Protein AF-A0A0T6B1P7-F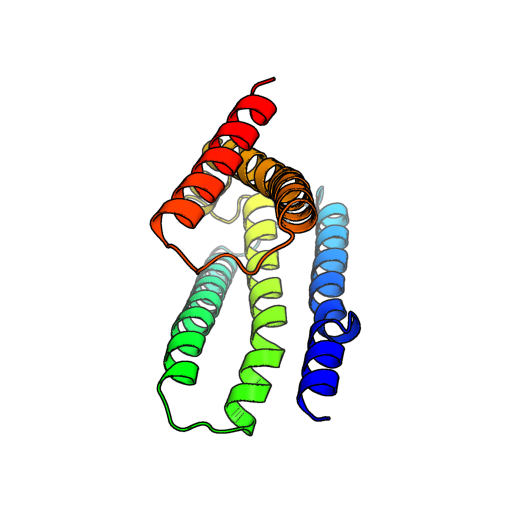1 (afdb_monomer)

Structure (mmCIF, N/CA/C/O backbone):
data_AF-A0A0T6B1P7-F1
#
_entry.id   AF-A0A0T6B1P7-F1
#
loop_
_atom_site.group_PDB
_at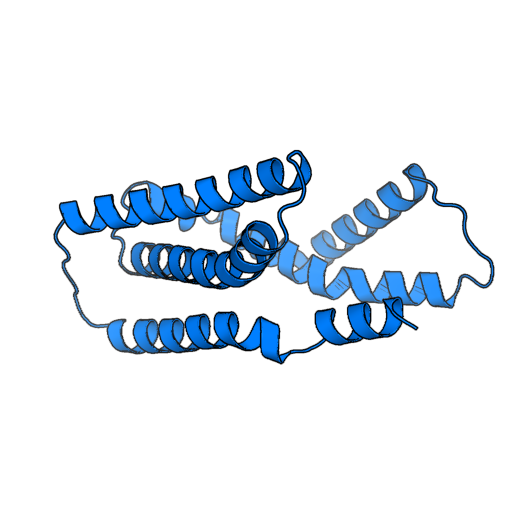om_site.id
_atom_site.type_symbol
_atom_site.label_atom_id
_atom_site.label_alt_id
_atom_site.label_comp_id
_atom_site.label_asym_id
_atom_site.label_entity_id
_atom_site.label_seq_id
_atom_site.pdbx_PDB_ins_code
_atom_site.Cartn_x
_atom_site.Cartn_y
_atom_site.Cartn_z
_atom_site.occupancy
_atom_site.B_iso_or_equiv
_atom_site.auth_seq_id
_atom_site.auth_comp_id
_atom_site.auth_asym_id
_atom_site.auth_atom_id
_atom_site.pdbx_PDB_model_num
ATOM 1 N N . SER A 1 1 ? 23.507 -23.291 -18.332 1.00 47.44 1 SER A N 1
ATOM 2 C CA . SER A 1 1 ? 22.394 -24.104 -17.796 1.00 47.44 1 SER A CA 1
ATOM 3 C C . SER A 1 1 ? 21.872 -23.602 -16.450 1.00 47.44 1 SER A C 1
ATOM 5 O O . SER A 1 1 ? 20.787 -24.005 -16.075 1.00 47.44 1 SER A O 1
ATOM 7 N N . GLU A 1 2 ? 22.536 -22.673 -15.755 1.00 50.12 2 GLU A N 1
ATOM 8 C CA . GLU A 1 2 ? 22.106 -22.170 -14.434 1.00 50.12 2 GLU A CA 1
ATOM 9 C C . GLU A 1 2 ? 21.004 -21.087 -14.497 1.00 50.12 2 GLU A C 1
ATOM 11 O O . GLU A 1 2 ? 20.042 -21.115 -13.729 1.00 50.12 2 GLU A O 1
ATOM 16 N N . ASN A 1 3 ? 21.058 -20.204 -15.502 1.00 50.31 3 ASN A N 1
ATOM 17 C CA . ASN A 1 3 ? 20.076 -19.124 -15.687 1.00 50.31 3 ASN A CA 1
ATOM 18 C C . ASN A 1 3 ? 18.654 -19.651 -15.961 1.00 50.31 3 ASN A C 1
ATOM 20 O O . ASN A 1 3 ? 17.675 -19.077 -15.490 1.00 50.31 3 ASN A O 1
ATOM 24 N N . ALA A 1 4 ? 18.523 -20.780 -16.668 1.00 54.38 4 ALA A N 1
ATOM 25 C CA . ALA A 1 4 ? 17.224 -21.393 -16.960 1.00 54.38 4 ALA A CA 1
ATOM 26 C C . ALA A 1 4 ? 16.523 -21.911 -15.689 1.00 54.38 4 ALA A C 1
ATOM 28 O O . ALA A 1 4 ? 15.309 -21.758 -15.549 1.00 54.38 4 ALA A O 1
ATOM 29 N N . HIS A 1 5 ? 17.285 -22.455 -14.733 1.00 52.72 5 HIS A N 1
ATOM 30 C CA . HIS A 1 5 ? 16.751 -22.880 -13.438 1.00 52.72 5 HIS A CA 1
ATOM 31 C C . HIS A 1 5 ? 16.328 -21.683 -12.574 1.00 52.72 5 HIS A C 1
ATOM 33 O O . HIS A 1 5 ? 15.284 -21.736 -11.923 1.00 52.72 5 HIS A O 1
ATOM 39 N N . PHE A 1 6 ? 17.070 -20.571 -12.625 1.00 55.94 6 PHE A N 1
ATOM 40 C CA . PHE A 1 6 ? 16.679 -19.325 -11.958 1.00 55.94 6 PHE A CA 1
ATOM 41 C C . PHE A 1 6 ? 15.358 -18.759 -12.501 1.00 55.94 6 PHE A C 1
ATOM 43 O O . PHE A 1 6 ? 14.472 -18.419 -11.716 1.00 55.94 6 PHE A O 1
ATOM 50 N N . HIS A 1 7 ? 15.174 -18.719 -13.825 1.00 53.94 7 HIS A N 1
ATOM 51 C CA . HIS A 1 7 ? 13.916 -18.265 -14.429 1.00 53.94 7 HIS A CA 1
ATOM 52 C C . HIS A 1 7 ? 12.735 -19.181 -14.075 1.00 53.94 7 HIS A C 1
ATOM 54 O O . HIS A 1 7 ? 11.663 -18.680 -13.732 1.00 53.94 7 HIS A O 1
ATOM 60 N N . ALA A 1 8 ? 12.932 -20.504 -14.074 1.00 55.12 8 ALA A N 1
ATOM 61 C CA . ALA A 1 8 ? 11.896 -21.461 -13.684 1.00 55.12 8 ALA A CA 1
ATOM 62 C C . ALA A 1 8 ? 11.445 -21.269 -12.225 1.00 55.12 8 ALA A C 1
ATOM 64 O O . ALA A 1 8 ? 10.246 -21.254 -11.946 1.00 55.12 8 ALA A O 1
ATOM 65 N N . ASN A 1 9 ? 12.387 -21.033 -11.307 1.00 56.47 9 ASN A N 1
ATOM 66 C CA . ASN A 1 9 ? 12.083 -20.809 -9.893 1.00 56.47 9 ASN A CA 1
ATOM 67 C C . ASN A 1 9 ? 11.361 -19.470 -9.643 1.00 56.47 9 ASN A C 1
ATOM 69 O O . ASN A 1 9 ? 10.505 -19.393 -8.769 1.00 56.47 9 ASN A O 1
ATOM 73 N N . ILE A 1 10 ? 11.626 -18.419 -10.428 1.00 55.06 10 ILE A N 1
ATOM 74 C CA . ILE A 1 10 ? 10.947 -17.111 -10.296 1.00 55.06 10 ILE A CA 1
ATOM 75 C C . ILE A 1 10 ? 9.485 -17.153 -10.790 1.00 55.06 10 ILE A C 1
ATOM 77 O O . ILE A 1 10 ? 8.632 -16.409 -10.279 1.00 55.06 10 ILE A O 1
ATOM 81 N N . VAL A 1 11 ? 9.195 -18.018 -11.768 1.00 55.66 11 VAL A N 1
ATOM 82 C CA . VAL A 1 11 ? 7.849 -18.246 -12.333 1.00 55.66 11 VAL A CA 1
ATOM 83 C C . VAL A 1 11 ? 7.030 -19.227 -11.487 1.00 55.66 11 VAL A C 1
ATOM 85 O O . VAL A 1 11 ? 5.800 -19.235 -11.560 1.00 55.66 11 VAL A O 1
ATOM 88 N N . ALA A 1 12 ? 7.681 -20.021 -10.637 1.00 57.03 12 ALA A N 1
ATOM 89 C CA . ALA A 1 12 ? 7.020 -21.082 -9.906 1.00 57.03 12 ALA A CA 1
ATOM 90 C C . ALA A 1 12 ? 5.985 -20.544 -8.896 1.00 57.03 12 ALA A C 1
ATOM 92 O O . ALA A 1 12 ? 6.299 -19.906 -7.887 1.00 57.03 12 ALA A O 1
ATOM 93 N N . THR A 1 13 ? 4.711 -20.827 -9.172 1.00 54.72 13 THR A N 1
ATOM 94 C CA . THR A 1 13 ? 3.545 -20.304 -8.441 1.00 54.72 13 THR A CA 1
ATOM 95 C C . THR A 1 13 ? 3.555 -20.688 -6.958 1.00 54.72 13 THR A C 1
ATOM 97 O O . THR A 1 13 ? 3.035 -19.949 -6.121 1.00 54.72 13 THR A O 1
ATOM 100 N N . HIS A 1 14 ? 4.204 -21.804 -6.608 1.00 58.22 14 HIS A N 1
ATOM 101 C CA . HIS A 1 14 ? 4.253 -22.336 -5.246 1.00 58.22 14 HIS A CA 1
ATOM 102 C C . HIS A 1 14 ? 4.971 -21.410 -4.248 1.00 58.22 14 HIS A C 1
ATOM 104 O O . HIS A 1 14 ? 4.574 -21.354 -3.088 1.00 58.22 14 HIS A O 1
ATOM 110 N N . ILE A 1 15 ? 5.948 -20.607 -4.689 1.00 60.12 15 ILE A N 1
ATOM 111 C CA . ILE A 1 15 ? 6.655 -19.643 -3.819 1.00 60.12 15 ILE A CA 1
ATOM 112 C C . ILE A 1 15 ? 5.766 -18.422 -3.507 1.00 60.12 15 ILE A C 1
ATOM 114 O O . ILE A 1 15 ? 5.949 -17.746 -2.496 1.00 60.12 15 ILE A O 1
ATOM 118 N N . ARG A 1 16 ? 4.764 -18.141 -4.354 1.00 61.53 16 ARG A N 1
ATOM 119 C CA . ARG A 1 16 ? 3.829 -17.007 -4.203 1.00 61.53 16 ARG A CA 1
ATOM 120 C C . ARG A 1 16 ? 2.487 -17.395 -3.574 1.00 61.53 16 ARG A C 1
ATOM 122 O O . ARG A 1 16 ? 1.781 -16.521 -3.071 1.00 61.53 16 ARG A O 1
ATOM 129 N N . ALA A 1 17 ? 2.165 -18.688 -3.553 1.00 67.56 17 ALA A N 1
ATOM 130 C CA . ALA A 1 17 ? 0.960 -19.243 -2.944 1.00 67.56 17 ALA A CA 1
ATOM 131 C C . ALA A 1 17 ? 0.718 -18.844 -1.468 1.00 67.56 17 ALA A C 1
ATOM 133 O O . ALA A 1 17 ? -0.434 -18.552 -1.141 1.00 67.56 17 ALA A O 1
ATOM 134 N N . PRO A 1 18 ? 1.726 -18.764 -0.568 1.00 70.69 18 PRO A N 1
ATOM 135 C CA . PRO A 1 18 ? 1.446 -18.483 0.842 1.00 70.69 18 PRO A CA 1
ATOM 136 C C . PRO A 1 18 ? 0.850 -17.089 1.077 1.00 70.69 18 PRO A C 1
ATOM 138 O O . PRO A 1 18 ? -0.092 -16.955 1.852 1.00 70.69 18 PRO A O 1
ATOM 141 N N . CYS A 1 19 ? 1.317 -16.055 0.372 1.00 76.69 19 CYS A N 1
ATOM 142 C CA . CYS A 1 19 ? 0.746 -14.706 0.484 1.00 76.69 19 CYS A CA 1
ATOM 143 C C . CYS A 1 19 ? -0.709 -14.649 0.003 1.00 76.69 19 CYS A C 1
ATOM 145 O O . CYS A 1 19 ? -1.540 -13.984 0.619 1.00 76.69 19 CYS A O 1
ATOM 147 N N . TRP A 1 20 ? -1.023 -15.380 -1.072 1.00 78.81 20 TRP A N 1
ATOM 148 C CA . TRP A 1 20 ? -2.385 -15.486 -1.594 1.00 78.81 20 TRP A CA 1
ATOM 149 C C . TRP A 1 20 ? -3.305 -16.155 -0.579 1.00 78.81 20 TRP A C 1
ATOM 151 O O . TRP A 1 20 ? -4.381 -15.641 -0.287 1.00 78.81 20 TRP A O 1
ATOM 161 N N . LEU A 1 21 ? -2.857 -17.265 0.006 1.00 81.62 21 LEU A N 1
ATOM 162 C CA . LEU A 1 21 ? -3.627 -18.022 0.985 1.00 81.62 21 LEU A CA 1
ATOM 163 C C . LEU A 1 21 ? -3.895 -17.198 2.255 1.00 81.62 21 LEU A C 1
ATOM 165 O O . LEU A 1 21 ? -5.025 -17.180 2.738 1.00 81.62 21 LEU A O 1
ATOM 169 N N . ILE A 1 22 ? -2.904 -16.437 2.738 1.00 83.62 22 ILE A N 1
ATOM 170 C CA . ILE A 1 22 ? -3.074 -15.489 3.856 1.00 83.62 22 ILE A CA 1
ATOM 171 C C . ILE A 1 22 ? -4.145 -14.439 3.524 1.00 83.62 22 ILE A C 1
ATOM 173 O O . ILE A 1 22 ? -5.040 -14.198 4.335 1.00 83.62 22 ILE A O 1
ATOM 177 N N . GLY A 1 23 ? -4.094 -13.852 2.324 1.00 83.00 23 GLY A N 1
ATOM 178 C CA . GLY A 1 23 ? -5.085 -12.876 1.870 1.00 83.00 23 GLY A CA 1
ATOM 179 C C . GLY A 1 23 ? -6.498 -13.457 1.770 1.00 83.00 23 GLY A C 1
ATOM 180 O O . GLY A 1 23 ? -7.449 -12.839 2.247 1.00 83.00 23 GLY A O 1
ATOM 181 N N . PHE A 1 24 ? -6.642 -14.667 1.220 1.00 83.88 24 PHE A N 1
ATOM 182 C CA . PHE A 1 24 ? -7.929 -15.363 1.120 1.00 83.88 24 PHE A CA 1
ATOM 183 C C . PHE A 1 24 ? -8.538 -15.663 2.490 1.00 83.88 24 PHE A C 1
ATOM 185 O O . PHE A 1 24 ? -9.713 -15.368 2.717 1.00 83.88 24 PHE A O 1
ATOM 192 N N . ILE A 1 25 ? -7.741 -16.201 3.419 1.00 85.94 25 ILE A N 1
ATOM 193 C CA . ILE A 1 25 ? -8.188 -16.459 4.793 1.00 85.94 25 ILE A CA 1
ATOM 194 C C . ILE A 1 25 ? -8.633 -15.155 5.448 1.00 85.94 25 ILE A C 1
ATOM 196 O O . ILE A 1 25 ? -9.713 -15.098 6.036 1.00 85.94 25 ILE A O 1
ATOM 200 N N . MET A 1 26 ? -7.836 -14.093 5.323 1.00 84.88 26 MET A N 1
ATOM 201 C CA . MET A 1 26 ? -8.178 -12.809 5.921 1.00 84.88 26 MET A CA 1
ATOM 202 C C . MET A 1 26 ? -9.458 -12.217 5.322 1.00 84.88 26 MET A C 1
ATOM 204 O O . MET A 1 26 ? -10.302 -11.718 6.063 1.00 84.88 26 MET A O 1
ATOM 208 N N . GLY A 1 27 ? -9.640 -12.309 4.003 1.00 83.69 27 GLY A N 1
ATOM 209 C CA . GLY A 1 27 ? -10.859 -11.871 3.324 1.00 83.69 27 GLY A CA 1
ATOM 210 C C . GLY A 1 27 ? -12.097 -12.629 3.809 1.00 83.69 27 GLY A C 1
ATOM 211 O O . GLY A 1 27 ? -13.131 -12.018 4.084 1.00 83.69 27 GLY A O 1
ATOM 212 N N . TYR A 1 28 ? -11.975 -13.943 4.007 1.00 86.38 28 TYR A N 1
ATOM 213 C CA . TYR A 1 28 ? -13.041 -14.763 4.580 1.00 86.38 28 TYR A CA 1
ATOM 214 C C . TYR A 1 28 ? -13.366 -14.368 6.028 1.00 86.38 28 TYR A C 1
ATOM 216 O O . TYR A 1 28 ? -14.535 -14.194 6.381 1.00 86.38 28 TYR A O 1
ATOM 224 N N . LEU A 1 29 ? -12.344 -14.161 6.865 1.00 83.62 29 LEU A N 1
ATOM 225 C CA . LEU A 1 29 ? -12.531 -13.681 8.236 1.00 83.62 29 LEU A CA 1
ATOM 226 C C . LEU A 1 29 ? -13.196 -12.301 8.254 1.00 83.62 29 LEU A C 1
ATOM 228 O O . LEU A 1 29 ? -14.109 -12.078 9.044 1.00 83.62 29 LEU A O 1
ATOM 232 N N . LEU A 1 30 ? -12.796 -11.392 7.366 1.00 82.75 30 LEU A N 1
ATOM 233 C CA . LEU A 1 30 ? -13.384 -10.060 7.262 1.00 82.75 30 LEU A CA 1
ATOM 234 C C . LEU A 1 30 ? -14.869 -10.120 6.884 1.00 82.75 30 LEU A C 1
ATOM 236 O O . LEU A 1 30 ? -15.666 -9.379 7.456 1.00 82.75 30 LEU A O 1
ATOM 240 N N . HIS A 1 31 ? -15.249 -11.021 5.974 1.00 83.19 31 HIS A N 1
ATOM 241 C CA . HIS A 1 31 ? -16.650 -11.256 5.629 1.00 83.19 31 HIS A CA 1
ATOM 242 C C . HIS A 1 31 ? -17.440 -11.781 6.834 1.00 83.19 31 HIS A C 1
ATOM 244 O O . HIS A 1 31 ? -18.485 -11.234 7.173 1.00 83.19 31 HIS A O 1
ATOM 250 N N . LYS A 1 32 ? -16.898 -12.778 7.545 1.00 82.81 32 LYS A N 1
ATOM 251 C CA . LYS A 1 32 ? -17.538 -13.369 8.730 1.00 82.81 32 LYS A CA 1
ATOM 252 C C . LYS A 1 32 ? -17.670 -12.385 9.894 1.00 82.81 32 LYS A C 1
ATOM 254 O O . LYS A 1 32 ? -18.662 -12.399 10.614 1.00 82.81 32 LYS A O 1
ATOM 259 N N . PHE A 1 33 ? -16.671 -11.531 10.094 1.00 79.19 33 PHE A N 1
ATOM 260 C CA . PHE A 1 33 ? -16.668 -10.540 11.164 1.00 79.19 33 PHE A CA 1
ATOM 261 C C . PHE A 1 33 ? -17.301 -9.213 10.759 1.00 79.19 33 PHE A C 1
ATOM 263 O O . PHE A 1 33 ? -17.280 -8.303 11.582 1.00 79.19 33 PHE A O 1
ATOM 270 N N . ARG A 1 34 ? -17.871 -9.064 9.554 1.00 74.19 34 ARG A N 1
ATOM 271 C CA . ARG A 1 34 ? -18.441 -7.794 9.072 1.00 74.19 34 ARG A CA 1
ATOM 272 C C . ARG A 1 34 ? -19.464 -7.221 10.053 1.00 74.19 34 ARG A C 1
ATOM 274 O O . ARG A 1 34 ? -19.284 -6.091 10.507 1.00 74.19 34 ARG A O 1
ATOM 281 N N . ASP A 1 35 ? -20.409 -8.051 10.484 1.00 75.06 35 ASP A N 1
ATOM 282 C CA . ASP A 1 35 ? -21.539 -7.644 11.329 1.00 75.06 35 ASP A CA 1
ATOM 283 C C . ASP A 1 35 ? -21.271 -7.785 12.837 1.00 75.06 35 ASP A C 1
ATOM 285 O O . ASP A 1 35 ? -22.105 -7.423 13.663 1.00 75.06 35 ASP A O 1
ATOM 289 N N . VAL A 1 36 ? -20.085 -8.268 13.229 1.00 76.06 36 VAL A N 1
ATOM 290 C CA . VAL A 1 36 ? -19.725 -8.422 14.645 1.00 76.06 36 VAL A CA 1
ATOM 291 C C . VAL A 1 36 ? -19.141 -7.108 15.188 1.00 76.06 36 VAL A C 1
ATOM 293 O O . VAL A 1 36 ? -18.107 -6.640 14.681 1.00 76.06 36 VAL A O 1
ATOM 296 N N . PRO A 1 37 ? -19.741 -6.501 16.232 1.00 67.81 37 PRO A N 1
ATOM 297 C CA . PRO A 1 37 ? -19.183 -5.327 16.889 1.00 67.81 37 PRO A CA 1
ATOM 298 C C . PRO A 1 37 ? -18.000 -5.742 17.773 1.00 67.81 37 PRO A C 1
ATOM 300 O O . PRO A 1 37 ? -18.146 -6.071 18.947 1.00 67.81 37 PRO A O 1
ATOM 303 N N . ILE A 1 38 ? -16.799 -5.730 17.201 1.00 75.19 38 ILE A N 1
ATOM 304 C CA . ILE A 1 38 ? -15.555 -5.951 17.943 1.00 75.19 38 ILE A CA 1
ATOM 305 C C . ILE A 1 38 ? -15.134 -4.601 18.533 1.00 75.19 38 ILE A C 1
ATOM 307 O O . ILE A 1 38 ? -15.012 -3.620 17.805 1.00 75.19 38 ILE A O 1
ATOM 311 N N . ARG A 1 39 ? -14.922 -4.526 19.849 1.00 74.62 39 ARG A N 1
ATOM 312 C CA . ARG A 1 39 ? -14.387 -3.333 20.526 1.00 74.62 39 ARG A CA 1
ATOM 313 C C . ARG A 1 39 ? -13.024 -3.672 21.135 1.00 74.62 39 ARG A C 1
ATOM 315 O O . ARG A 1 39 ? -12.967 -4.079 22.294 1.00 74.62 39 ARG A O 1
ATOM 322 N N . PRO A 1 40 ? -11.928 -3.586 20.362 1.00 76.25 40 PRO A N 1
ATOM 323 C CA . PRO A 1 40 ? -10.597 -3.827 20.897 1.00 76.25 40 PRO A CA 1
ATOM 324 C C . PRO A 1 40 ? -10.197 -2.700 21.855 1.00 76.25 40 PRO A C 1
ATOM 326 O O . PRO A 1 40 ? -10.644 -1.559 21.727 1.00 76.25 40 PRO A O 1
ATOM 329 N N . LYS A 1 41 ? -9.321 -3.013 22.815 1.00 82.69 41 LYS A N 1
ATOM 330 C CA . LYS A 1 41 ? -8.727 -1.992 23.685 1.00 82.69 41 LYS A CA 1
ATOM 331 C C . LYS A 1 41 ? -7.906 -1.012 22.827 1.00 82.69 41 LYS A C 1
ATOM 333 O O . LYS A 1 41 ? -7.172 -1.466 21.945 1.00 82.69 41 LYS A O 1
ATOM 338 N N . PRO A 1 42 ? -7.963 0.305 23.093 1.00 79.69 42 PRO A N 1
ATOM 339 C CA . PRO A 1 42 ? -7.242 1.303 22.298 1.00 79.69 42 PRO A CA 1
ATOM 340 C C . PRO A 1 42 ? -5.722 1.086 22.315 1.00 79.69 42 PRO A C 1
ATOM 342 O O . PRO A 1 42 ? -5.060 1.294 21.302 1.00 79.69 42 PRO A O 1
ATOM 345 N N . SER A 1 43 ? -5.171 0.579 23.423 1.00 83.44 43 SER A N 1
ATOM 346 C CA . SER A 1 43 ? -3.755 0.210 23.530 1.00 83.44 43 SER A CA 1
ATOM 347 C C . SER A 1 43 ? -3.353 -0.873 22.527 1.00 83.44 43 SER A C 1
ATOM 349 O O . SER A 1 43 ? -2.353 -0.729 21.832 1.00 83.44 43 SER A O 1
ATOM 351 N N . THR A 1 44 ? -4.159 -1.928 22.396 1.00 84.69 44 THR A N 1
ATOM 352 C CA . THR A 1 44 ? -3.928 -3.012 21.433 1.00 84.69 44 THR A CA 1
ATOM 353 C C . THR A 1 44 ? -3.912 -2.481 20.003 1.00 84.69 44 THR A C 1
ATOM 355 O O . THR A 1 44 ? -3.031 -2.830 19.225 1.00 84.69 44 THR A O 1
ATOM 358 N N . VAL A 1 45 ? -4.842 -1.589 19.665 1.00 84.94 45 VAL A N 1
ATOM 359 C CA . VAL A 1 45 ? -4.919 -0.990 18.328 1.00 84.94 45 VAL A CA 1
ATOM 360 C C . VAL A 1 45 ? -3.650 -0.201 18.000 1.00 84.94 45 VAL A C 1
ATOM 362 O O . VAL A 1 45 ? -3.072 -0.405 16.935 1.00 84.94 45 VAL A O 1
ATOM 365 N N . ILE A 1 46 ? -3.183 0.648 18.919 1.00 85.12 46 ILE A N 1
ATOM 366 C CA . ILE A 1 46 ? -1.965 1.452 18.726 1.00 85.12 46 ILE A CA 1
ATOM 367 C C . ILE A 1 46 ? -0.734 0.555 18.562 1.00 85.12 46 ILE A C 1
ATOM 369 O O . ILE A 1 46 ? 0.071 0.788 17.661 1.00 85.12 46 ILE A O 1
ATOM 373 N N . ILE A 1 47 ? -0.612 -0.494 19.382 1.00 87.88 47 ILE A N 1
ATOM 374 C CA . ILE A 1 47 ? 0.497 -1.452 19.292 1.00 87.88 47 ILE A CA 1
ATOM 375 C C . ILE A 1 47 ? 0.519 -2.117 17.916 1.00 87.88 47 ILE A C 1
ATOM 377 O O . ILE A 1 47 ? 1.572 -2.171 17.290 1.00 87.88 47 ILE A O 1
ATOM 381 N N . LEU A 1 48 ? -0.624 -2.587 17.410 1.00 88.56 48 LEU A N 1
ATOM 382 C CA . LEU A 1 48 ? -0.651 -3.268 16.115 1.00 88.56 48 LEU A CA 1
ATOM 383 C C . LEU A 1 48 ? -0.431 -2.306 14.933 1.00 88.56 48 LEU A C 1
ATOM 385 O O . LEU A 1 48 ? 0.183 -2.697 13.938 1.00 88.56 48 LEU A O 1
ATOM 389 N N . TRP A 1 49 ? -0.862 -1.044 15.037 1.00 88.81 49 TRP A N 1
ATOM 390 C CA . TRP A 1 49 ? -0.502 -0.008 14.061 1.00 88.81 49 TRP A CA 1
ATOM 391 C C . TRP A 1 49 ? 1.001 0.266 14.051 1.00 88.81 49 TRP A C 1
ATOM 393 O O . TRP A 1 49 ? 1.617 0.244 12.986 1.00 88.81 49 TRP A O 1
ATOM 403 N N . SER A 1 50 ? 1.598 0.470 15.228 1.00 89.50 50 SER A N 1
ATOM 404 C CA . SER A 1 50 ? 3.040 0.671 15.366 1.00 89.50 50 SER A CA 1
ATOM 405 C C . SER A 1 50 ? 3.815 -0.534 14.837 1.00 89.50 50 SER A C 1
ATOM 407 O O . SER A 1 50 ? 4.714 -0.352 14.025 1.00 89.50 50 SER A O 1
ATOM 409 N N . ALA A 1 51 ? 3.405 -1.755 15.189 1.00 90.81 51 ALA A N 1
ATOM 410 C CA . ALA A 1 51 ? 4.017 -2.983 14.694 1.00 90.81 51 ALA A CA 1
ATOM 411 C C . ALA A 1 51 ? 3.942 -3.090 13.164 1.00 90.81 51 ALA A C 1
ATOM 413 O O . ALA A 1 51 ? 4.933 -3.439 12.530 1.00 90.81 51 ALA A O 1
ATOM 414 N N . SER A 1 52 ? 2.804 -2.743 12.556 1.00 91.31 52 SER A N 1
ATOM 415 C CA . SER A 1 52 ? 2.647 -2.778 11.095 1.00 91.31 52 SER A CA 1
ATOM 416 C C . SER A 1 52 ? 3.578 -1.783 10.401 1.00 91.31 52 SER A C 1
ATOM 418 O O . SER A 1 52 ? 4.257 -2.144 9.443 1.00 91.31 52 SER A O 1
ATOM 420 N N . ILE A 1 53 ? 3.670 -0.552 10.915 1.00 91.00 53 ILE A N 1
ATOM 421 C CA . ILE A 1 53 ? 4.589 0.473 10.394 1.00 91.00 53 ILE A CA 1
ATOM 422 C C . ILE A 1 53 ? 6.046 0.032 10.567 1.00 91.00 53 ILE A C 1
ATOM 424 O O . ILE A 1 53 ? 6.833 0.153 9.630 1.00 91.00 53 ILE A O 1
ATOM 428 N N . SER A 1 54 ? 6.403 -0.524 11.727 1.00 91.88 54 SER A N 1
ATOM 429 C CA . SER A 1 54 ? 7.741 -1.061 11.975 1.00 91.88 54 SER A CA 1
ATOM 430 C C . SER A 1 54 ? 8.090 -2.187 11.004 1.00 91.88 54 SER A C 1
ATOM 432 O O . SER A 1 54 ? 9.194 -2.187 10.473 1.00 91.88 54 SER A O 1
ATOM 434 N N . ILE A 1 55 ? 7.161 -3.105 10.715 1.00 91.50 55 ILE A N 1
ATOM 435 C CA . ILE A 1 55 ? 7.369 -4.170 9.723 1.00 91.50 55 ILE A CA 1
ATOM 436 C C . ILE A 1 55 ? 7.626 -3.567 8.340 1.00 91.50 55 ILE A C 1
ATOM 438 O O . ILE A 1 55 ? 8.612 -3.932 7.704 1.00 91.50 55 ILE A O 1
ATOM 442 N N . PHE A 1 56 ? 6.801 -2.619 7.884 1.00 90.62 56 PHE A N 1
ATOM 443 C CA . PHE A 1 56 ? 7.022 -1.963 6.592 1.00 90.62 56 PHE A CA 1
ATOM 444 C C . PHE A 1 56 ? 8.387 -1.272 6.526 1.00 90.62 56 PHE A C 1
ATOM 446 O O . PHE A 1 56 ? 9.110 -1.438 5.546 1.00 90.62 56 PHE A O 1
ATOM 453 N N . LEU A 1 57 ? 8.776 -0.562 7.586 1.00 90.12 57 LEU A N 1
ATOM 454 C CA . LEU A 1 57 ? 10.057 0.134 7.643 1.00 90.12 57 LEU A CA 1
ATOM 455 C C . LEU A 1 57 ? 11.246 -0.836 7.647 1.00 90.12 57 LEU A C 1
ATOM 457 O O . LEU A 1 57 ? 12.193 -0.633 6.894 1.00 90.12 57 LEU A O 1
ATOM 461 N N . ILE A 1 58 ? 11.187 -1.911 8.441 1.00 88.94 58 ILE A N 1
ATOM 462 C CA . ILE A 1 58 ? 12.221 -2.959 8.472 1.00 88.94 58 ILE A CA 1
ATOM 463 C C . ILE A 1 58 ? 12.386 -3.587 7.091 1.00 88.94 58 ILE A C 1
ATOM 465 O O . ILE A 1 58 ? 13.505 -3.871 6.682 1.00 88.94 58 ILE A O 1
ATOM 469 N N . ILE A 1 59 ? 11.290 -3.798 6.365 1.00 88.25 59 ILE A N 1
ATOM 470 C CA . ILE A 1 59 ? 11.339 -4.375 5.024 1.00 88.25 59 ILE A CA 1
ATOM 471 C C . ILE A 1 59 ? 11.998 -3.409 4.034 1.00 88.25 59 ILE A C 1
ATOM 473 O O . ILE A 1 59 ? 12.877 -3.823 3.281 1.00 88.25 59 ILE A O 1
ATOM 477 N N . ILE A 1 60 ? 11.617 -2.131 4.058 1.00 87.50 60 ILE A N 1
ATOM 478 C CA . ILE A 1 60 ? 12.174 -1.110 3.159 1.00 87.50 60 ILE A CA 1
ATOM 479 C C . ILE A 1 60 ? 13.672 -0.916 3.429 1.00 87.50 60 ILE A C 1
ATOM 481 O O . ILE A 1 60 ? 14.484 -1.027 2.515 1.00 87.50 60 ILE A O 1
ATOM 485 N N . LEU A 1 61 ? 14.060 -0.707 4.689 1.00 84.75 61 LEU A N 1
ATOM 486 C CA . LEU A 1 61 ? 15.468 -0.544 5.074 1.00 84.75 61 LEU A CA 1
ATOM 487 C C . LEU A 1 61 ? 16.268 -1.845 4.904 1.00 84.75 61 LEU A C 1
ATOM 489 O O . LEU A 1 61 ? 17.446 -1.834 4.547 1.00 84.75 61 LEU A O 1
ATOM 493 N N . GLY A 1 62 ? 15.626 -2.988 5.141 1.00 81.38 62 GLY A N 1
ATOM 494 C CA . GLY A 1 62 ? 16.199 -4.314 4.946 1.00 81.38 62 GLY A CA 1
ATOM 495 C C . GLY A 1 62 ? 16.585 -4.565 3.491 1.00 81.38 62 GLY A C 1
ATOM 496 O O . GLY A 1 62 ? 17.646 -5.120 3.228 1.00 81.38 62 GLY A O 1
ATOM 497 N N . HIS A 1 63 ? 15.779 -4.089 2.542 1.00 78.62 63 HIS A N 1
ATOM 498 C CA . HIS A 1 63 ? 16.081 -4.210 1.120 1.00 78.62 63 HIS A CA 1
ATOM 499 C C . HIS A 1 63 ? 17.357 -3.442 0.730 1.00 78.62 63 HIS A C 1
ATOM 501 O O . HIS A 1 63 ? 18.242 -4.005 0.088 1.00 78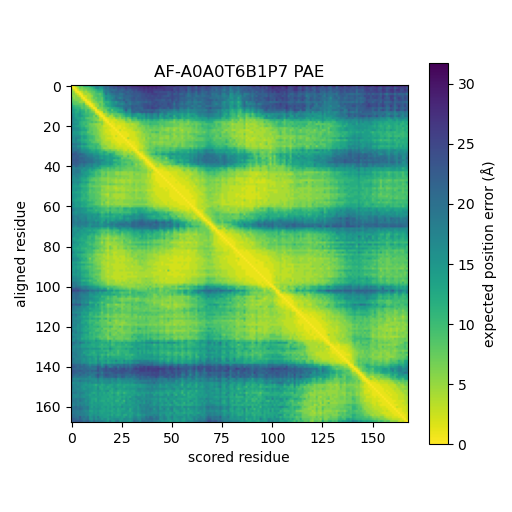.62 63 HIS A O 1
ATOM 507 N N . GLU A 1 64 ? 17.501 -2.201 1.201 1.00 74.25 64 GLU A N 1
ATOM 508 C CA . GLU A 1 64 ? 18.689 -1.366 0.956 1.00 74.25 64 GLU A CA 1
ATOM 509 C C . GLU A 1 64 ? 19.955 -1.946 1.610 1.00 74.25 64 GLU A C 1
ATOM 511 O O . GLU A 1 64 ? 21.039 -1.969 1.024 1.00 74.25 64 GLU A O 1
ATOM 516 N N . THR A 1 65 ? 19.828 -2.473 2.830 1.00 71.19 65 THR A N 1
ATOM 517 C CA . THR A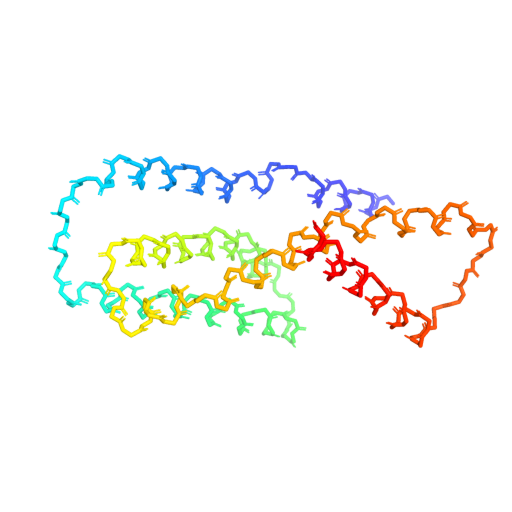 1 65 ? 20.967 -3.044 3.571 1.00 71.19 65 THR A CA 1
ATOM 518 C C . THR A 1 65 ? 21.447 -4.378 3.002 1.00 71.19 65 THR A C 1
ATOM 520 O O . THR A 1 65 ? 22.645 -4.651 3.046 1.00 71.19 65 THR A O 1
ATOM 523 N N . VAL A 1 66 ? 20.547 -5.193 2.441 1.00 69.00 66 VAL A N 1
ATOM 524 C CA . VAL A 1 66 ? 20.895 -6.441 1.738 1.00 69.00 66 VAL A CA 1
ATOM 525 C C . VAL A 1 66 ? 21.564 -6.155 0.390 1.00 69.00 66 VAL A C 1
ATOM 527 O O . VAL A 1 66 ? 22.391 -6.950 -0.049 1.00 69.00 66 VAL A O 1
ATOM 530 N N . ALA A 1 67 ? 21.255 -5.023 -0.248 1.00 67.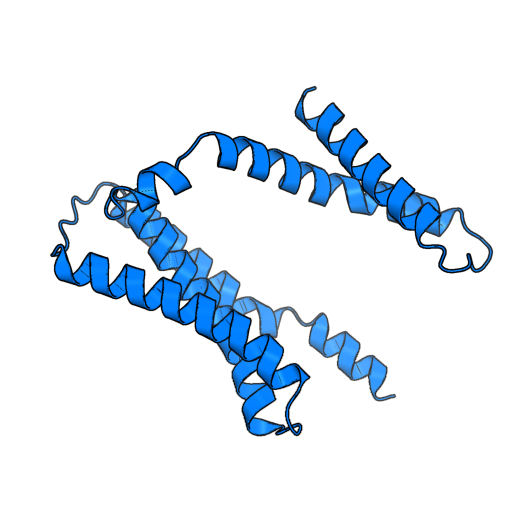56 67 ALA A N 1
ATOM 531 C CA . ALA A 1 67 ? 21.876 -4.621 -1.510 1.00 67.56 67 ALA A CA 1
ATOM 532 C C . ALA A 1 67 ? 23.315 -4.088 -1.351 1.00 67.56 67 ALA A C 1
ATOM 534 O O . ALA A 1 67 ? 24.084 -4.125 -2.308 1.00 67.56 67 ALA A O 1
ATOM 535 N N . THR A 1 68 ? 23.677 -3.586 -0.165 1.00 68.56 68 THR A N 1
ATOM 536 C CA . THR A 1 68 ? 24.922 -2.829 0.073 1.00 68.56 68 THR A CA 1
ATOM 537 C C . THR A 1 68 ? 25.956 -3.534 0.956 1.00 68.56 68 THR A C 1
ATOM 539 O O . THR A 1 68 ? 27.135 -3.197 0.876 1.00 68.56 68 THR A O 1
ATOM 542 N N . ASN A 1 69 ? 25.556 -4.500 1.790 1.00 69.62 69 ASN A N 1
ATOM 543 C CA . ASN A 1 69 ? 26.473 -5.247 2.663 1.00 69.62 69 ASN A CA 1
ATOM 544 C C . ASN A 1 69 ? 27.025 -6.529 2.025 1.00 69.62 69 ASN A C 1
ATOM 546 O O . ASN A 1 69 ? 26.502 -7.031 1.031 1.00 69.62 69 ASN A O 1
ATOM 550 N N . GLU A 1 70 ? 28.054 -7.101 2.663 1.00 69.88 70 GLU A N 1
ATOM 551 C CA . GLU A 1 70 ? 28.587 -8.421 2.321 1.00 69.88 70 GLU A CA 1
ATOM 552 C C . GLU A 1 70 ? 27.476 -9.479 2.240 1.00 69.88 70 GLU A C 1
ATOM 554 O O . GLU A 1 70 ? 26.669 -9.670 3.158 1.00 69.88 70 GLU A O 1
ATOM 559 N N . TYR A 1 71 ? 27.442 -10.170 1.101 1.00 67.88 71 TYR A N 1
ATOM 560 C CA . TYR A 1 71 ? 26.387 -11.104 0.739 1.00 67.88 71 TYR A CA 1
ATOM 561 C C . TYR A 1 71 ? 26.423 -12.355 1.625 1.00 67.88 71 TYR A C 1
ATOM 563 O O . TYR A 1 71 ? 27.142 -13.319 1.368 1.00 67.88 71 TYR A O 1
ATOM 571 N N . ASN A 1 72 ? 25.602 -12.359 2.674 1.00 75.56 72 ASN A N 1
ATOM 572 C CA . ASN A 1 72 ? 25.376 -13.542 3.493 1.00 75.56 72 ASN A CA 1
ATOM 573 C C . ASN A 1 72 ? 24.158 -14.322 2.975 1.00 75.56 72 ASN A C 1
ATOM 575 O O . ASN A 1 72 ? 23.011 -13.909 3.167 1.00 75.56 72 ASN A O 1
ATOM 579 N N . VAL A 1 73 ? 24.412 -15.479 2.356 1.00 76.12 73 VAL A N 1
ATOM 580 C CA . VAL A 1 73 ? 23.399 -16.351 1.729 1.00 76.12 73 VAL A CA 1
ATOM 581 C C . VAL A 1 73 ? 22.239 -16.676 2.677 1.00 76.12 73 VAL A C 1
ATOM 583 O O . VAL A 1 73 ? 21.076 -16.646 2.271 1.00 76.12 73 VAL A O 1
ATOM 586 N N . ILE A 1 74 ? 22.526 -16.954 3.952 1.00 77.12 74 ILE A N 1
ATOM 587 C CA . ILE A 1 74 ? 21.513 -17.377 4.932 1.00 77.12 74 ILE A CA 1
ATOM 588 C C . ILE A 1 74 ? 20.601 -16.201 5.292 1.00 77.12 74 ILE A C 1
ATOM 590 O O . ILE A 1 74 ? 19.377 -16.328 5.275 1.00 77.12 74 ILE A O 1
ATOM 594 N N . ARG A 1 75 ? 21.180 -15.028 5.570 1.00 75.56 75 ARG A N 1
ATOM 595 C CA . ARG A 1 75 ? 20.404 -13.827 5.910 1.00 75.56 75 ARG A CA 1
ATOM 596 C C . ARG A 1 75 ? 19.553 -13.358 4.727 1.00 75.56 75 ARG A C 1
ATOM 598 O O . ARG A 1 75 ? 18.373 -13.068 4.910 1.00 75.56 75 ARG A O 1
ATOM 605 N N . SER A 1 76 ? 20.126 -13.325 3.527 1.00 76.00 76 SER A N 1
ATOM 606 C CA . SER A 1 76 ? 19.440 -12.844 2.322 1.00 76.00 76 SER A CA 1
ATOM 607 C C . SER A 1 76 ? 18.310 -13.777 1.879 1.00 76.00 76 SER A C 1
ATOM 609 O O . SER A 1 76 ? 17.237 -13.308 1.500 1.00 76.00 76 SER A O 1
ATOM 611 N N . SER A 1 77 ? 18.503 -15.097 1.971 1.00 79.38 77 SER A N 1
ATOM 612 C CA . SER A 1 77 ? 17.464 -16.079 1.624 1.00 79.38 77 SER A CA 1
ATOM 613 C C . SER A 1 77 ? 16.292 -16.066 2.610 1.00 79.38 77 SER A C 1
ATOM 615 O O . SER A 1 77 ? 15.133 -16.054 2.181 1.00 79.38 77 SER A O 1
ATOM 617 N N . LEU A 1 78 ? 16.571 -15.992 3.917 1.00 79.19 78 LEU A N 1
ATOM 618 C CA . LEU A 1 78 ? 15.538 -15.862 4.948 1.00 79.19 78 LEU A CA 1
ATOM 619 C C . LEU A 1 78 ? 14.757 -14.557 4.794 1.00 79.19 78 LEU A C 1
ATOM 621 O O . LEU A 1 78 ? 13.526 -14.581 4.798 1.00 79.19 78 LEU A O 1
ATOM 625 N N . PHE A 1 79 ? 15.454 -13.435 4.596 1.00 82.00 79 PHE A N 1
ATOM 626 C CA . PHE A 1 79 ? 14.813 -12.141 4.383 1.00 82.00 79 PHE A CA 1
ATOM 627 C C . PHE A 1 79 ? 13.903 -12.170 3.148 1.00 82.00 79 PHE A C 1
ATOM 629 O O . PHE A 1 79 ? 12.720 -11.860 3.254 1.00 82.00 79 PHE A O 1
ATOM 636 N N . ASN A 1 80 ? 14.399 -12.646 2.003 1.00 79.94 80 ASN A N 1
ATOM 637 C CA . ASN A 1 80 ? 13.622 -12.717 0.762 1.00 79.94 80 ASN A CA 1
ATOM 638 C C . ASN A 1 80 ? 12.398 -13.655 0.849 1.00 79.94 80 ASN A C 1
ATOM 640 O O . ASN A 1 80 ? 11.392 -13.432 0.172 1.00 79.94 80 ASN A O 1
ATOM 644 N N . THR A 1 81 ? 12.456 -14.688 1.693 1.00 80.88 81 THR A N 1
ATOM 645 C CA . THR A 1 81 ? 11.335 -15.621 1.888 1.00 80.88 81 THR A CA 1
ATOM 646 C C . THR A 1 81 ? 10.286 -15.056 2.849 1.00 80.88 81 THR A C 1
ATOM 648 O O . THR A 1 81 ? 9.089 -15.168 2.593 1.00 80.88 81 THR A O 1
ATOM 651 N N . LEU A 1 82 ? 10.715 -14.412 3.939 1.00 82.56 82 LEU A N 1
ATOM 652 C CA . LEU A 1 82 ? 9.829 -13.919 5.001 1.00 82.56 82 LEU A CA 1
ATOM 653 C C . LEU A 1 82 ? 9.244 -12.531 4.721 1.00 82.56 82 LEU A C 1
ATOM 655 O O . LEU A 1 82 ? 8.168 -12.210 5.225 1.00 82.56 82 LEU A O 1
ATOM 659 N N . VAL A 1 83 ? 9.908 -11.722 3.896 1.00 85.56 83 VAL A N 1
ATOM 660 C CA . VAL A 1 83 ? 9.484 -10.349 3.589 1.00 85.56 83 VAL A CA 1
ATOM 661 C C . VAL A 1 83 ? 8.058 -10.294 3.039 1.00 85.56 83 VAL A C 1
ATOM 663 O O . VAL A 1 83 ? 7.244 -9.489 3.482 1.00 85.56 83 VAL A O 1
ATOM 666 N N . ARG A 1 84 ? 7.715 -11.200 2.119 1.00 82.06 84 ARG A N 1
ATOM 667 C CA . ARG A 1 84 ? 6.414 -11.225 1.437 1.00 82.06 84 ARG A CA 1
ATOM 668 C C . ARG A 1 84 ? 5.256 -11.600 2.374 1.00 82.06 84 ARG A C 1
ATOM 670 O O . ARG A 1 84 ? 4.264 -10.863 2.393 1.00 82.06 84 ARG A O 1
ATOM 677 N N . PRO A 1 85 ? 5.321 -12.698 3.157 1.00 84.88 85 PRO A N 1
ATOM 678 C CA . PRO A 1 85 ? 4.264 -13.019 4.112 1.00 84.88 85 PRO A CA 1
ATOM 679 C C . PRO A 1 85 ? 4.181 -11.990 5.243 1.00 84.88 85 PRO A C 1
ATOM 681 O O . PRO A 1 85 ? 3.071 -11.597 5.591 1.00 84.88 85 PRO A O 1
ATOM 684 N N . ALA A 1 86 ? 5.309 -11.482 5.758 1.00 87.25 86 ALA A N 1
ATOM 685 C CA . ALA A 1 86 ? 5.302 -10.443 6.793 1.00 87.25 86 ALA A CA 1
ATOM 686 C C . ALA A 1 86 ? 4.615 -9.156 6.307 1.00 87.25 86 ALA A C 1
ATOM 688 O O . ALA A 1 86 ? 3.737 -8.627 6.989 1.00 87.25 86 ALA A O 1
ATOM 689 N N . TRP A 1 87 ? 4.940 -8.707 5.090 1.00 88.94 87 TRP A N 1
ATOM 690 C CA . TRP A 1 87 ? 4.273 -7.577 4.440 1.00 88.94 87 TRP A CA 1
ATOM 691 C C . TRP A 1 87 ? 2.769 -7.818 4.277 1.00 88.94 87 TRP A C 1
ATOM 693 O O . TRP A 1 87 ? 1.952 -6.947 4.567 1.00 88.94 87 TRP A O 1
ATOM 703 N N . SER A 1 88 ? 2.392 -9.025 3.847 1.00 88.00 88 SER A N 1
ATOM 704 C CA . SER A 1 88 ? 0.988 -9.399 3.644 1.00 88.00 88 SER A CA 1
ATOM 705 C C . SER A 1 88 ? 0.199 -9.383 4.956 1.00 88.00 88 SER A C 1
ATOM 707 O O . SER A 1 88 ? -0.921 -8.883 4.985 1.00 88.00 88 SER A O 1
ATOM 709 N N . ILE A 1 89 ? 0.782 -9.876 6.054 1.00 88.06 89 ILE A N 1
ATOM 710 C CA . ILE A 1 89 ? 0.160 -9.875 7.387 1.00 88.06 89 ILE A CA 1
ATOM 711 C C . ILE A 1 89 ? -0.007 -8.443 7.911 1.00 88.06 89 ILE A C 1
ATOM 713 O O . ILE A 1 89 ? -1.080 -8.097 8.409 1.00 88.06 89 ILE A O 1
ATOM 717 N N . ALA A 1 90 ? 1.016 -7.595 7.756 1.00 89.81 90 ALA A N 1
ATOM 718 C CA . ALA A 1 90 ? 0.930 -6.184 8.128 1.00 89.81 90 ALA A CA 1
ATOM 719 C C . ALA A 1 90 ? -0.180 -5.464 7.339 1.00 89.81 90 ALA A C 1
ATOM 721 O O . ALA A 1 90 ? -1.004 -4.762 7.926 1.00 89.81 90 ALA A O 1
ATOM 722 N N . LEU A 1 91 ? -0.281 -5.706 6.025 1.00 88.44 91 LEU A N 1
ATOM 723 C CA . LEU A 1 91 ? -1.381 -5.188 5.203 1.00 88.44 91 LEU A CA 1
ATOM 724 C C . LEU A 1 91 ? -2.749 -5.711 5.651 1.00 88.44 91 LEU A C 1
ATOM 726 O O . LEU A 1 91 ? -3.701 -4.936 5.723 1.00 88.44 91 LEU A O 1
ATOM 730 N N . CYS A 1 92 ? -2.858 -7.001 5.977 1.00 88.88 92 CYS A N 1
ATOM 731 C CA . CYS A 1 92 ? -4.098 -7.599 6.471 1.00 88.88 92 CYS A CA 1
ATOM 732 C C . CYS A 1 92 ? -4.610 -6.872 7.721 1.00 88.88 92 CYS A C 1
ATOM 734 O O . CYS A 1 92 ? -5.800 -6.557 7.801 1.00 88.88 92 CYS A O 1
ATOM 736 N N . TRP A 1 93 ? -3.719 -6.554 8.668 1.00 88.50 93 TRP A N 1
ATOM 737 C CA . TRP A 1 93 ? -4.084 -5.760 9.840 1.00 88.50 93 TRP A CA 1
ATOM 738 C C . TRP A 1 93 ? -4.564 -4.356 9.463 1.00 88.50 93 TRP A C 1
ATOM 740 O O . TRP 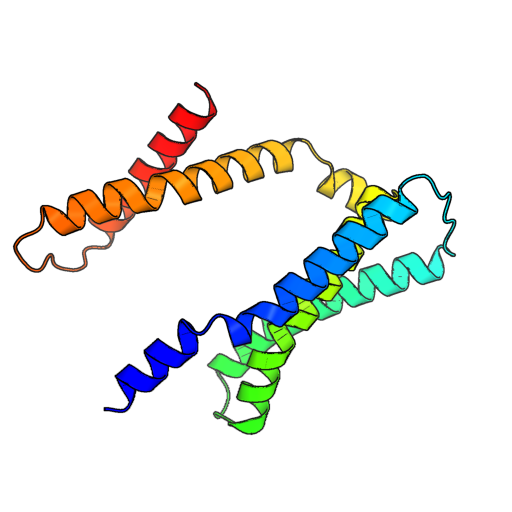A 1 93 ? -5.615 -3.932 9.941 1.00 88.50 93 TRP A O 1
ATOM 750 N N . VAL A 1 94 ? -3.839 -3.651 8.589 1.00 87.94 94 VAL A N 1
ATOM 751 C CA . VAL A 1 94 ? -4.215 -2.298 8.145 1.00 87.94 94 VAL A CA 1
ATOM 752 C C . VAL A 1 94 ? -5.609 -2.295 7.513 1.00 87.94 94 VAL A C 1
ATOM 754 O O . VAL A 1 94 ? -6.452 -1.494 7.908 1.00 87.94 94 VAL A O 1
ATOM 757 N N . ILE A 1 95 ? -5.893 -3.234 6.604 1.00 86.50 95 ILE A N 1
ATOM 758 C CA . ILE A 1 95 ? -7.205 -3.365 5.949 1.00 86.50 95 ILE A CA 1
ATOM 759 C C . ILE A 1 95 ? -8.307 -3.619 6.984 1.00 86.50 95 ILE A C 1
ATOM 761 O O . ILE A 1 95 ? -9.355 -2.971 6.957 1.00 86.50 95 ILE A O 1
ATOM 765 N N . PHE A 1 96 ? -8.072 -4.536 7.924 1.00 85.38 96 PHE A N 1
ATOM 766 C CA . PHE A 1 96 ? -9.033 -4.853 8.979 1.00 85.38 96 PHE A CA 1
ATOM 767 C C . PHE A 1 96 ? -9.305 -3.656 9.897 1.00 85.38 96 PHE A C 1
ATOM 769 O O . PHE A 1 96 ? -10.461 -3.342 10.193 1.00 85.38 96 PHE A O 1
ATOM 776 N N . ALA A 1 97 ? -8.248 -2.958 10.315 1.00 85.19 97 ALA A N 1
ATOM 777 C CA . ALA A 1 97 ? -8.341 -1.774 11.156 1.00 85.19 97 ALA A CA 1
ATOM 778 C C . ALA A 1 97 ? -9.076 -0.629 10.446 1.00 85.19 97 ALA A C 1
ATOM 780 O O . ALA A 1 97 ? -9.869 0.067 11.085 1.00 85.19 97 ALA A O 1
ATOM 781 N N . SER A 1 98 ? -8.860 -0.460 9.139 1.00 83.31 98 SER A N 1
ATOM 782 C CA . SER A 1 98 ? -9.588 0.512 8.323 1.00 83.31 98 SER A CA 1
ATOM 783 C C . SER A 1 98 ? -11.074 0.167 8.217 1.00 83.31 98 SER A C 1
ATOM 785 O O . SER A 1 98 ? -11.927 0.994 8.531 1.00 83.31 98 SER A O 1
ATOM 787 N N . MET A 1 99 ? -11.409 -1.082 7.883 1.00 81.00 99 MET A N 1
ATOM 788 C CA . MET A 1 99 ? -12.800 -1.542 7.755 1.00 81.00 99 MET A CA 1
ATOM 789 C C . MET A 1 99 ? -13.609 -1.398 9.046 1.00 81.00 99 MET A C 1
ATOM 791 O O . MET A 1 99 ? -14.797 -1.086 9.009 1.00 81.00 99 MET A O 1
ATOM 795 N N . LYS A 1 100 ? -12.973 -1.626 10.196 1.00 79.44 100 LYS A N 1
ATOM 796 C CA . LYS A 1 100 ? -13.614 -1.506 11.509 1.00 79.44 100 LYS A CA 1
ATOM 797 C C . LYS A 1 100 ? -13.533 -0.103 12.120 1.00 79.44 100 LYS A C 1
ATOM 799 O O . LYS A 1 100 ? -14.085 0.117 13.194 1.00 79.44 100 LYS A O 1
ATOM 804 N N . GLY A 1 101 ? -12.872 0.849 11.458 1.00 77.19 101 GLY A N 1
ATOM 805 C CA . GLY A 1 101 ? -12.750 2.230 11.932 1.00 77.19 101 GLY A CA 1
ATOM 806 C C . GLY A 1 101 ? -11.796 2.418 13.118 1.00 77.19 101 GLY A C 1
ATOM 807 O O . GLY A 1 101 ? -11.809 3.468 13.756 1.00 77.19 101 GLY A O 1
ATOM 808 N N . PHE A 1 102 ? -10.934 1.441 13.412 1.00 77.88 102 PHE A N 1
ATOM 809 C CA . PHE A 1 102 ? -9.998 1.498 14.542 1.00 77.88 102 PHE A CA 1
ATOM 810 C C . PHE A 1 102 ? -8.791 2.419 14.290 1.00 77.88 102 PHE A C 1
ATOM 812 O O . PHE A 1 102 ? -8.019 2.687 15.201 1.00 77.88 102 PHE A O 1
ATOM 819 N N . GLY A 1 103 ? -8.603 2.923 13.067 1.00 70.94 103 GLY A N 1
ATOM 820 C CA . GLY A 1 103 ? -7.439 3.736 12.691 1.00 70.94 103 GLY A CA 1
ATOM 821 C C . GLY A 1 103 ? -7.540 5.243 12.953 1.00 70.94 103 GLY A C 1
ATOM 822 O O . GLY A 1 103 ? -6.588 5.954 12.642 1.00 70.94 103 GLY A O 1
ATOM 823 N N . GLY A 1 104 ? -8.662 5.768 13.461 1.00 78.06 104 GLY A N 1
ATOM 824 C CA . GLY A 1 104 ? -8.816 7.206 13.737 1.00 78.06 104 GLY A CA 1
ATOM 825 C C . GLY A 1 104 ? -8.453 8.094 12.533 1.00 78.06 104 GLY A C 1
ATOM 826 O O . GLY A 1 104 ? -9.151 8.086 11.521 1.00 78.06 104 GLY A O 1
ATOM 827 N N . ILE A 1 105 ? -7.348 8.848 12.635 1.00 76.31 105 ILE A N 1
ATOM 828 C CA . ILE A 1 105 ? -6.822 9.714 11.560 1.00 76.31 105 ILE A CA 1
ATOM 829 C C . ILE A 1 105 ? -6.306 8.894 10.372 1.00 76.31 105 ILE A C 1
ATOM 831 O O . ILE A 1 105 ? -6.626 9.220 9.231 1.00 76.31 105 ILE A O 1
ATOM 835 N N . ALA A 1 106 ? -5.563 7.811 10.622 1.00 79.25 106 ALA A N 1
ATOM 836 C CA . ALA A 1 106 ? -5.042 6.952 9.560 1.00 79.25 106 ALA A CA 1
ATOM 837 C C . ALA A 1 106 ? -6.186 6.390 8.709 1.00 79.25 106 ALA A C 1
ATOM 839 O O . ALA A 1 106 ? -6.106 6.387 7.484 1.00 79.25 106 ALA A O 1
ATOM 840 N N . ASN A 1 107 ? -7.301 6.019 9.348 1.00 82.38 107 ASN A N 1
ATOM 841 C CA . ASN A 1 107 ? -8.481 5.554 8.630 1.00 82.38 107 ASN A CA 1
ATOM 842 C C . ASN A 1 107 ? -9.068 6.626 7.697 1.00 82.38 107 ASN A C 1
ATOM 844 O O . ASN A 1 107 ? -9.440 6.310 6.575 1.00 82.38 107 ASN A O 1
ATOM 848 N N . LYS A 1 108 ? -9.106 7.897 8.119 1.00 80.50 108 LYS A N 1
ATOM 849 C CA . LYS A 1 108 ? -9.590 8.999 7.267 1.00 80.50 108 LYS A CA 1
ATOM 850 C C . LYS A 1 108 ? -8.715 9.204 6.034 1.00 80.50 108 LYS A C 1
ATOM 852 O O . LYS A 1 108 ? -9.245 9.469 4.962 1.00 80.50 108 LYS A O 1
ATOM 857 N N . VAL A 1 109 ? -7.396 9.072 6.187 1.00 84.44 109 VAL A N 1
ATOM 858 C CA . VAL A 1 109 ? -6.458 9.152 5.061 1.00 84.44 109 VAL A CA 1
ATOM 859 C C . VAL A 1 109 ? -6.682 7.969 4.123 1.00 84.44 109 VAL A C 1
ATOM 861 O O . VAL A 1 109 ? -6.933 8.175 2.946 1.00 84.44 109 VAL A O 1
ATOM 864 N N . LEU A 1 110 ? -6.674 6.740 4.641 1.00 80.31 110 LEU A N 1
ATOM 865 C CA . LEU A 1 110 ? -6.819 5.515 3.843 1.00 80.31 110 LEU A CA 1
ATOM 866 C C . LEU A 1 110 ? -8.179 5.396 3.138 1.00 80.31 110 LEU A C 1
ATOM 868 O O . LEU A 1 110 ? -8.252 4.859 2.038 1.00 80.31 110 LEU A O 1
ATOM 872 N N . MET A 1 111 ? -9.250 5.912 3.742 1.00 80.75 111 MET A N 1
ATOM 873 C CA . MET A 1 111 ? -10.586 5.958 3.138 1.00 80.75 111 MET A CA 1
ATOM 874 C C . MET A 1 111 ? -10.810 7.187 2.246 1.00 80.75 111 MET A C 1
ATOM 876 O O . MET A 1 111 ? -11.919 7.384 1.747 1.00 80.75 111 MET A O 1
ATOM 880 N N . ALA A 1 112 ? -9.799 8.037 2.047 1.00 86.31 112 ALA A N 1
ATOM 881 C CA . ALA A 1 112 ? -9.954 9.228 1.229 1.00 86.31 112 ALA A CA 1
ATOM 882 C C . ALA A 1 112 ? -10.277 8.855 -0.233 1.00 86.31 112 ALA A C 1
ATOM 884 O O . ALA A 1 112 ? -9.676 7.930 -0.789 1.00 86.31 112 ALA A O 1
ATOM 885 N N . PRO A 1 113 ? -11.167 9.609 -0.907 1.00 84.56 113 PRO A N 1
ATOM 886 C CA . PRO A 1 113 ? -11.604 9.307 -2.274 1.00 84.56 113 PRO A CA 1
ATOM 887 C C . PRO A 1 113 ? -10.462 9.346 -3.299 1.00 84.56 113 PRO A C 1
ATOM 889 O O . PRO A 1 113 ? -10.581 8.755 -4.371 1.00 84.56 113 PRO A O 1
ATOM 892 N N . ILE A 1 114 ? -9.336 9.984 -2.962 1.00 87.06 114 ILE A N 1
ATOM 893 C CA . ILE A 1 114 ? -8.122 9.986 -3.783 1.00 87.06 114 ILE A CA 1
ATOM 894 C C . ILE A 1 114 ? -7.602 8.567 -4.045 1.00 87.06 114 ILE A C 1
ATOM 896 O O . ILE A 1 114 ? -7.210 8.258 -5.168 1.00 87.06 114 ILE A O 1
ATOM 900 N N . PHE A 1 115 ? -7.673 7.673 -3.052 1.00 85.44 115 PHE A N 1
ATOM 901 C CA . PHE A 1 115 ? -7.225 6.291 -3.211 1.00 85.44 115 PHE A CA 1
ATOM 902 C C . PHE A 1 115 ? -8.093 5.528 -4.210 1.00 85.44 115 PHE A C 1
ATOM 904 O O . PHE A 1 115 ? -7.566 4.735 -4.984 1.00 85.44 115 PHE A O 1
ATOM 911 N N . ASN A 1 116 ? -9.393 5.825 -4.284 1.00 84.00 116 ASN A N 1
ATOM 912 C CA . ASN A 1 116 ? -10.277 5.210 -5.277 1.00 84.00 116 ASN A CA 1
ATOM 913 C C . ASN A 1 116 ? -9.875 5.590 -6.708 1.00 84.00 116 ASN A C 1
ATOM 915 O O . ASN A 1 116 ? -9.903 4.743 -7.598 1.00 84.00 116 ASN A O 1
ATOM 919 N N . ILE A 1 117 ? -9.478 6.846 -6.930 1.00 84.50 117 ILE A N 1
ATOM 920 C CA . ILE A 1 117 ? -8.992 7.310 -8.237 1.00 84.50 117 ILE A CA 1
ATOM 921 C C . ILE A 1 117 ? -7.665 6.618 -8.571 1.00 84.50 117 ILE A C 1
ATOM 923 O O . ILE A 1 117 ? -7.522 6.047 -9.649 1.00 84.50 117 ILE A O 1
ATOM 927 N N . ILE A 1 118 ? -6.725 6.593 -7.623 1.00 85.75 118 ILE A N 1
ATOM 928 C CA . ILE A 1 118 ? -5.415 5.948 -7.797 1.00 85.75 118 ILE A CA 1
ATOM 929 C C . ILE A 1 118 ? -5.562 4.453 -8.119 1.00 85.75 118 ILE A C 1
ATOM 931 O O . ILE A 1 118 ? -4.850 3.939 -8.980 1.00 85.75 118 ILE A O 1
ATOM 935 N N . ILE A 1 119 ? -6.484 3.745 -7.460 1.00 85.81 119 ILE A N 1
ATOM 936 C CA . ILE A 1 119 ? -6.737 2.320 -7.715 1.00 85.81 119 ILE A CA 1
ATOM 937 C C . ILE A 1 119 ? -7.243 2.104 -9.145 1.00 85.81 119 ILE A C 1
ATOM 939 O O . ILE A 1 119 ? -6.746 1.210 -9.826 1.00 85.81 119 ILE A O 1
ATOM 943 N N . LYS A 1 120 ? -8.180 2.931 -9.627 1.00 82.88 120 LYS A N 1
ATOM 944 C CA . LYS A 1 120 ? -8.687 2.843 -11.008 1.00 82.88 120 LYS A CA 1
ATOM 945 C C . LYS A 1 120 ? -7.585 3.075 -12.040 1.00 82.88 120 LYS A C 1
ATOM 947 O O . LYS A 1 120 ? -7.472 2.303 -12.987 1.00 82.88 120 LYS A O 1
ATOM 952 N N . ILE A 1 121 ? -6.746 4.091 -11.829 1.00 82.31 121 ILE A N 1
ATOM 953 C CA . ILE A 1 121 ? -5.619 4.397 -12.722 1.00 82.31 121 ILE A CA 1
ATOM 954 C C . ILE A 1 121 ? -4.632 3.228 -12.755 1.00 82.31 121 ILE A C 1
ATOM 956 O O . ILE A 1 121 ? -4.277 2.765 -13.835 1.00 82.31 121 ILE A O 1
ATOM 960 N N . ASN A 1 122 ? -4.234 2.706 -11.590 1.00 85.06 122 ASN A N 1
ATOM 961 C CA . ASN A 1 122 ? -3.329 1.556 -11.512 1.00 85.06 122 ASN A CA 1
ATOM 962 C C . ASN A 1 122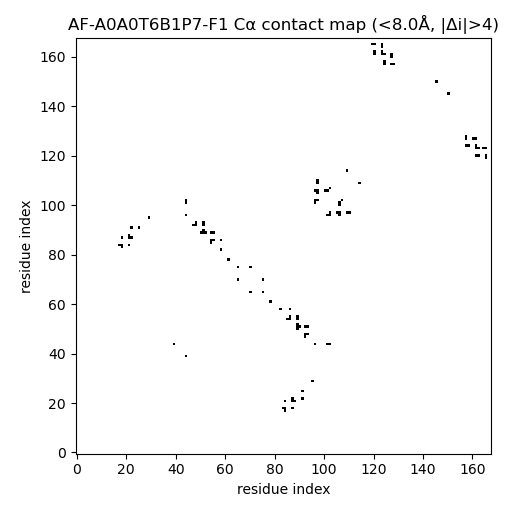 ? -3.910 0.315 -12.196 1.00 85.06 122 ASN A C 1
ATOM 964 O O . ASN A 1 122 ? -3.194 -0.392 -12.900 1.00 85.06 122 ASN A O 1
ATOM 968 N N . PHE A 1 123 ? -5.202 0.048 -12.003 1.00 83.94 123 PHE A N 1
ATOM 969 C CA . PHE A 1 123 ? -5.866 -1.095 -12.619 1.00 83.94 123 PHE A CA 1
ATOM 970 C C . PHE A 1 123 ? -5.895 -0.979 -14.148 1.00 83.94 123 PHE A C 1
ATOM 972 O O . PHE A 1 123 ? -5.519 -1.922 -14.843 1.00 83.94 123 PHE A O 1
ATOM 979 N N . ASN A 1 124 ? -6.262 0.193 -14.672 1.00 81.31 124 ASN A N 1
ATOM 980 C CA . ASN A 1 124 ? -6.253 0.449 -16.110 1.00 81.31 124 ASN A CA 1
ATOM 981 C C . ASN A 1 124 ? -4.843 0.375 -16.694 1.00 81.31 124 ASN A C 1
ATOM 983 O O . ASN A 1 124 ? -4.651 -0.257 -17.726 1.00 81.31 124 ASN A O 1
ATOM 987 N N . MET A 1 125 ? -3.844 0.942 -16.015 1.00 78.44 125 MET A N 1
ATOM 988 C CA . MET A 1 125 ? -2.446 0.842 -16.430 1.00 78.44 125 MET A CA 1
ATOM 989 C C . MET A 1 125 ? -1.986 -0.618 -16.492 1.00 78.44 125 MET A C 1
ATOM 991 O O . MET A 1 125 ? -1.390 -1.024 -17.482 1.00 78.44 125 MET A O 1
ATOM 995 N N . PHE A 1 126 ? -2.297 -1.428 -15.478 1.00 80.75 126 PHE A N 1
ATOM 996 C CA . PHE A 1 126 ? -1.929 -2.844 -15.464 1.00 80.75 126 PHE A CA 1
ATOM 997 C C . PHE A 1 126 ? -2.524 -3.618 -16.650 1.00 80.75 126 PHE A C 1
ATOM 999 O O . PHE A 1 126 ? -1.821 -4.407 -17.279 1.00 80.75 126 PHE A O 1
ATOM 1006 N N . LEU A 1 127 ? -3.798 -3.380 -16.977 1.00 79.69 127 LEU A N 1
ATOM 1007 C CA . LEU A 1 127 ? -4.461 -4.046 -18.101 1.00 79.69 127 LEU A CA 1
ATOM 1008 C C . LEU A 1 127 ? -3.967 -3.546 -19.463 1.00 79.69 127 LEU A C 1
ATOM 1010 O O . LEU A 1 127 ? -3.779 -4.343 -20.382 1.00 79.69 127 LEU A O 1
ATOM 1014 N N . LEU A 1 128 ? -3.774 -2.234 -19.601 1.00 76.94 128 LEU A N 1
ATOM 1015 C CA . LEU A 1 128 ? -3.513 -1.594 -20.887 1.00 76.94 128 LEU A CA 1
ATOM 1016 C C . LEU A 1 128 ? -2.038 -1.514 -21.245 1.00 76.94 128 LEU A C 1
ATOM 1018 O O . LEU A 1 128 ? -1.756 -1.370 -22.419 1.00 76.94 128 LEU A O 1
ATOM 1022 N N . HIS A 1 129 ? -1.107 -1.620 -20.300 1.00 78.31 129 HIS A N 1
ATOM 1023 C CA . HIS A 1 129 ? 0.326 -1.504 -20.590 1.00 78.31 129 HIS A CA 1
ATOM 1024 C C . HIS A 1 129 ? 0.869 -2.695 -21.395 1.00 78.31 129 HIS A C 1
ATOM 1026 O O . HIS A 1 129 ? 1.675 -2.539 -22.308 1.00 78.31 129 HIS A O 1
ATOM 1032 N N . VAL A 1 130 ? 0.410 -3.912 -21.088 1.00 78.62 130 VAL A N 1
ATOM 1033 C CA . VAL A 1 130 ? 0.993 -5.143 -21.651 1.00 78.62 130 VAL A CA 1
ATOM 1034 C C . VAL A 1 130 ? 0.643 -5.329 -23.135 1.00 78.62 130 VAL A C 1
ATOM 1036 O O . VAL A 1 130 ? 1.471 -5.790 -23.918 1.00 78.62 130 VAL A O 1
ATOM 1039 N N . LEU A 1 131 ? -0.569 -4.949 -23.545 1.00 78.00 131 LEU A N 1
ATOM 1040 C CA . LEU A 1 131 ? -1.065 -5.114 -24.918 1.00 78.00 131 LEU A CA 1
ATOM 1041 C C . LEU A 1 131 ? -0.275 -4.316 -25.983 1.00 78.00 131 LEU A C 1
ATOM 1043 O O . LEU A 1 131 ? 0.209 -4.933 -26.936 1.00 78.00 131 LEU A O 1
ATOM 1047 N N . PRO A 1 132 ? -0.095 -2.985 -25.861 1.00 72.69 132 PRO A N 1
ATOM 1048 C CA . PRO A 1 132 ? 0.687 -2.195 -26.799 1.00 72.69 132 PRO A CA 1
ATOM 1049 C C . PRO A 1 132 ? 2.164 -2.580 -26.745 1.00 72.69 132 PRO A C 1
ATOM 1051 O O . PRO A 1 132 ? 2.783 -2.663 -27.801 1.00 72.69 132 PRO A O 1
ATOM 1054 N N . GLN A 1 133 ? 2.725 -2.906 -25.572 1.00 76.25 133 GLN A N 1
ATOM 1055 C CA . GLN A 1 133 ? 4.113 -3.368 -25.493 1.00 76.25 133 GLN A CA 1
ATOM 1056 C C . GLN A 1 133 ? 4.353 -4.635 -26.319 1.00 76.25 133 GLN A C 1
ATOM 1058 O O . GLN A 1 133 ? 5.297 -4.674 -27.106 1.00 76.25 133 GLN A O 1
ATOM 1063 N N . ILE A 1 134 ? 3.482 -5.644 -26.211 1.00 80.12 134 ILE A N 1
ATOM 1064 C CA . ILE A 1 134 ? 3.594 -6.865 -27.024 1.00 80.12 134 ILE A CA 1
ATOM 1065 C C . ILE A 1 134 ? 3.425 -6.547 -28.514 1.00 80.12 134 ILE A C 1
ATOM 1067 O O . ILE A 1 134 ? 4.169 -7.078 -29.339 1.00 80.12 134 ILE A O 1
ATOM 1071 N N . TYR A 1 135 ? 2.485 -5.667 -28.868 1.00 80.38 135 TYR A N 1
ATOM 1072 C CA . TYR A 1 135 ? 2.274 -5.255 -30.254 1.00 80.38 135 TYR A CA 1
ATOM 1073 C C . TYR A 1 135 ? 3.511 -4.563 -30.849 1.00 80.38 135 TYR A C 1
ATOM 1075 O O . TYR A 1 135 ? 3.969 -4.944 -31.925 1.00 80.38 135 TYR A O 1
ATOM 1083 N N . PHE A 1 136 ? 4.105 -3.600 -30.139 1.00 77.00 136 PHE A N 1
ATOM 1084 C CA . PHE A 1 136 ? 5.319 -2.915 -30.587 1.00 77.00 136 PHE A CA 1
ATOM 1085 C C . PHE A 1 136 ? 6.513 -3.869 -30.687 1.00 77.00 136 PHE A C 1
ATOM 1087 O O . PHE A 1 136 ? 7.213 -3.838 -31.698 1.00 77.00 136 PHE A O 1
ATOM 1094 N N . ILE A 1 137 ? 6.692 -4.765 -29.708 1.00 77.88 137 ILE A N 1
ATOM 1095 C CA . ILE A 1 137 ? 7.744 -5.794 -29.734 1.00 77.88 137 ILE A CA 1
ATOM 1096 C C . ILE A 1 137 ? 7.565 -6.740 -30.935 1.00 77.88 137 ILE A C 1
ATOM 1098 O O . ILE A 1 137 ? 8.539 -7.075 -31.608 1.00 77.88 137 ILE A O 1
ATOM 1102 N N . GLY A 1 138 ? 6.330 -7.148 -31.244 1.00 78.75 138 GLY A N 1
ATOM 1103 C CA . GLY A 1 138 ? 6.029 -8.008 -32.394 1.00 78.75 138 GLY A CA 1
ATOM 1104 C C . GLY A 1 138 ? 6.276 -7.335 -33.750 1.00 78.75 138 GLY A C 1
ATOM 1105 O O . GLY A 1 138 ? 6.613 -8.009 -34.724 1.00 78.75 138 GLY A O 1
ATOM 1106 N N . GLN A 1 139 ? 6.147 -6.008 -33.812 1.00 76.94 139 GLN A N 1
ATOM 1107 C CA . GLN A 1 139 ? 6.418 -5.214 -35.013 1.00 76.94 139 GLN A CA 1
ATOM 1108 C C . GLN A 1 139 ? 7.912 -4.898 -35.184 1.00 76.94 139 GLN A C 1
ATOM 1110 O O . GLN A 1 139 ? 8.390 -4.762 -36.314 1.00 76.94 139 GLN A O 1
ATOM 1115 N N . THR A 1 140 ? 8.678 -4.812 -34.094 1.00 72.88 140 THR A N 1
ATOM 1116 C CA . THR A 1 140 ? 10.132 -4.626 -34.157 1.00 72.88 140 THR A CA 1
ATOM 1117 C C . THR A 1 140 ? 10.832 -5.894 -34.643 1.00 72.88 140 THR A C 1
ATOM 1119 O O . THR A 1 140 ? 10.970 -6.872 -33.918 1.00 72.88 140 THR A O 1
ATOM 1122 N N . ARG A 1 141 ? 11.322 -5.869 -35.889 1.00 68.75 141 ARG A N 1
ATOM 1123 C CA . ARG A 1 141 ? 12.109 -6.965 -36.492 1.00 68.75 141 ARG A CA 1
ATOM 1124 C C . ARG A 1 141 ? 13.629 -6.804 -36.352 1.00 68.75 141 ARG A C 1
ATOM 1126 O O . ARG A 1 141 ? 14.375 -7.653 -36.828 1.00 68.75 141 ARG A O 1
ATOM 1133 N N . MET A 1 142 ? 14.090 -5.726 -35.715 1.00 63.22 142 MET A N 1
ATOM 1134 C CA . MET A 1 142 ? 15.505 -5.426 -35.459 1.00 63.22 142 MET A CA 1
ATOM 1135 C C . MET A 1 142 ? 15.701 -5.025 -33.993 1.00 63.22 142 MET A C 1
ATOM 1137 O O . MET A 1 142 ? 14.799 -4.446 -33.391 1.00 63.22 142 MET A O 1
ATOM 1141 N N . SER A 1 143 ? 16.878 -5.319 -33.427 1.00 58.66 143 SER A N 1
ATOM 1142 C CA . SER A 1 143 ? 17.224 -4.957 -32.047 1.00 58.66 143 SER A CA 1
ATOM 1143 C C . SER A 1 143 ? 17.251 -3.437 -31.890 1.00 58.66 143 SER A C 1
ATOM 1145 O O . SER A 1 143 ? 18.180 -2.772 -32.344 1.00 58.66 143 SER A O 1
ATOM 1147 N N . THR A 1 144 ? 16.232 -2.876 -31.246 1.00 62.84 144 THR A N 1
ATOM 1148 C CA . THR A 1 144 ? 16.184 -1.456 -30.892 1.00 62.84 144 THR A CA 1
ATOM 1149 C C . THR A 1 144 ? 17.189 -1.152 -29.783 1.00 62.84 144 THR A C 1
ATOM 1151 O O . THR A 1 144 ? 17.234 -1.848 -28.770 1.00 62.84 144 THR A O 1
ATOM 1154 N N . TYR A 1 145 ? 17.991 -0.100 -29.957 1.00 67.25 145 TYR A N 1
ATOM 1155 C CA . TYR A 1 145 ? 18.907 0.385 -28.923 1.00 67.25 145 TYR A CA 1
ATOM 1156 C C . TYR A 1 145 ? 18.126 0.960 -27.732 1.00 67.25 145 TYR A C 1
ATOM 1158 O O . TYR A 1 145 ? 17.129 1.660 -27.918 1.00 67.25 145 TYR A O 1
ATOM 1166 N N . PHE A 1 146 ? 18.583 0.683 -26.506 1.00 69.56 146 PHE A N 1
ATOM 1167 C C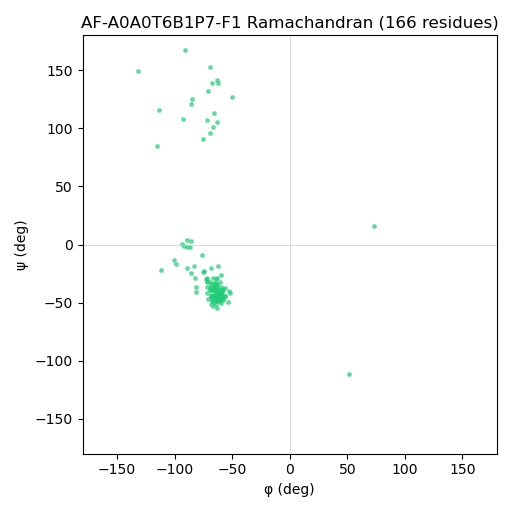A . PHE A 1 146 ? 17.960 1.194 -25.283 1.00 69.56 146 PHE A CA 1
ATOM 1168 C C . PHE A 1 146 ? 18.120 2.719 -25.210 1.00 69.56 146 PHE A C 1
ATOM 1170 O O . PHE A 1 146 ? 19.192 3.228 -24.886 1.00 69.56 146 PHE A O 1
ATOM 1177 N N . ASN A 1 147 ? 17.059 3.455 -25.547 1.00 80.62 147 ASN A N 1
ATOM 1178 C CA . ASN A 1 147 ? 17.025 4.912 -25.478 1.00 80.62 147 ASN A CA 1
ATOM 1179 C C . ASN A 1 147 ? 16.030 5.364 -24.401 1.00 80.62 147 ASN A C 1
ATOM 1181 O O . ASN A 1 147 ? 14.820 5.168 -24.533 1.00 80.62 147 ASN A O 1
ATOM 1185 N N . ASN A 1 148 ? 16.545 6.016 -23.357 1.00 81.25 148 ASN A N 1
ATOM 1186 C CA . ASN A 1 148 ? 15.760 6.494 -22.217 1.00 81.25 148 ASN A CA 1
ATOM 1187 C C .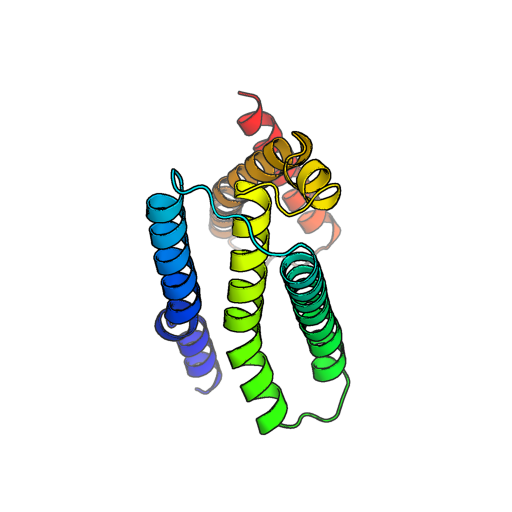 ASN A 1 148 ? 14.615 7.427 -22.631 1.00 81.25 148 ASN A C 1
ATOM 1189 O O . ASN A 1 148 ? 13.525 7.331 -22.074 1.00 81.25 148 ASN A O 1
ATOM 1193 N N . MET A 1 149 ? 14.830 8.288 -23.631 1.00 82.62 149 MET A N 1
ATOM 1194 C CA . MET A 1 149 ? 13.802 9.237 -24.077 1.00 82.62 149 MET A CA 1
ATOM 1195 C C . MET A 1 149 ? 12.635 8.536 -24.777 1.00 82.62 149 MET A C 1
ATOM 1197 O O . MET A 1 149 ? 11.479 8.893 -24.565 1.00 82.62 149 MET A O 1
ATOM 1201 N N . HIS A 1 150 ? 12.926 7.502 -25.568 1.00 80.69 150 HIS A N 1
ATOM 1202 C CA . HIS A 1 150 ? 11.901 6.710 -26.244 1.00 80.69 150 HIS A CA 1
ATOM 1203 C C . HIS A 1 150 ? 11.079 5.885 -25.244 1.00 80.69 150 HIS A C 1
ATOM 1205 O O . HIS A 1 150 ? 9.852 5.898 -25.293 1.00 80.69 150 HIS A O 1
ATOM 1211 N N . ASN A 1 151 ? 11.744 5.246 -24.278 1.00 78.69 151 ASN A N 1
ATOM 1212 C CA . ASN A 1 151 ? 11.070 4.493 -23.219 1.00 78.69 151 ASN A CA 1
ATOM 1213 C C . ASN A 1 151 ? 10.199 5.397 -22.336 1.00 78.69 151 ASN A C 1
ATOM 1215 O O . ASN A 1 151 ? 9.078 5.028 -21.995 1.00 78.69 151 ASN A O 1
ATOM 1219 N N . MET A 1 152 ? 10.677 6.602 -22.005 1.00 82.50 152 MET A N 1
ATOM 1220 C CA . MET A 1 152 ? 9.892 7.578 -21.247 1.00 82.50 152 MET A CA 1
ATOM 1221 C C . MET A 1 152 ? 8.640 8.017 -22.015 1.00 82.50 152 MET A C 1
ATOM 1223 O O . MET A 1 152 ? 7.566 8.107 -21.427 1.00 82.50 152 MET A O 1
ATOM 1227 N N . TYR A 1 153 ? 8.753 8.232 -23.329 1.00 83.69 153 TYR A N 1
ATOM 1228 C CA . TYR A 1 153 ? 7.604 8.550 -24.176 1.00 83.69 153 TYR A CA 1
ATOM 1229 C C . TYR A 1 153 ? 6.567 7.418 -24.203 1.00 83.69 153 TYR A C 1
ATOM 1231 O O . TYR A 1 153 ? 5.380 7.690 -24.049 1.00 83.69 153 TYR A O 1
ATOM 1239 N N . LEU A 1 154 ? 7.001 6.160 -24.335 1.00 78.44 154 LEU A N 1
ATOM 1240 C CA . LEU A 1 154 ? 6.098 5.002 -24.316 1.00 78.44 154 LEU A CA 1
ATOM 1241 C C . LEU A 1 154 ? 5.343 4.884 -22.985 1.00 78.44 154 LEU A C 1
ATOM 1243 O O . LEU A 1 154 ? 4.128 4.715 -22.984 1.00 78.44 154 LEU A O 1
ATOM 1247 N N . VAL A 1 155 ? 6.034 5.058 -21.854 1.00 78.44 155 VAL A N 1
ATOM 1248 C CA . VAL A 1 155 ? 5.399 5.036 -20.524 1.00 78.44 155 VAL A CA 1
ATOM 1249 C C . VAL A 1 155 ? 4.374 6.163 -20.375 1.00 78.44 155 VAL A C 1
ATOM 1251 O O . VAL A 1 155 ? 3.286 5.946 -19.843 1.00 78.44 155 VAL A O 1
ATOM 1254 N N . LEU A 1 156 ? 4.697 7.367 -20.854 1.00 81.44 156 LEU A N 1
ATOM 1255 C CA . LEU A 1 156 ? 3.774 8.503 -20.817 1.00 81.44 156 LEU A CA 1
ATOM 1256 C C . LEU A 1 156 ? 2.562 8.295 -21.732 1.00 81.44 156 LEU A C 1
ATOM 1258 O O . LEU A 1 156 ? 1.452 8.667 -21.355 1.00 81.44 156 LEU A O 1
ATOM 1262 N N . ALA A 1 157 ? 2.757 7.689 -22.904 1.00 81.88 157 ALA A N 1
ATOM 1263 C CA . ALA A 1 157 ? 1.679 7.361 -23.829 1.00 81.88 157 ALA A CA 1
ATOM 1264 C C . ALA A 1 157 ? 0.726 6.309 -23.238 1.00 81.88 157 ALA A C 1
ATOM 1266 O O . ALA A 1 157 ? -0.489 6.510 -23.271 1.00 81.88 157 ALA A O 1
ATOM 1267 N N . ASP A 1 158 ? 1.258 5.249 -22.624 1.00 79.81 158 ASP A N 1
ATOM 1268 C CA . ASP A 1 158 ? 0.458 4.231 -21.931 1.00 79.81 158 ASP A CA 1
ATOM 1269 C C . ASP A 1 158 ? -0.324 4.833 -20.755 1.00 79.81 158 ASP A C 1
ATOM 1271 O O . ASP A 1 158 ? -1.502 4.525 -20.560 1.00 79.81 158 ASP A O 1
ATOM 1275 N N . LEU A 1 159 ? 0.299 5.739 -19.991 1.00 77.38 159 LEU A N 1
ATOM 1276 C CA . LEU A 1 159 ? -0.353 6.438 -18.883 1.00 77.38 159 LEU A CA 1
ATOM 1277 C C . LEU A 1 159 ? -1.490 7.345 -19.374 1.00 77.38 159 LEU A C 1
ATOM 1279 O O . LEU A 1 159 ? -2.579 7.340 -18.799 1.00 77.38 159 LEU A O 1
ATOM 1283 N N . ALA A 1 160 ? -1.257 8.108 -20.445 1.00 82.25 160 ALA A N 1
ATOM 1284 C CA . ALA A 1 160 ? -2.274 8.957 -21.055 1.00 82.25 160 ALA A CA 1
ATOM 1285 C C . ALA A 1 160 ? -3.440 8.123 -21.609 1.00 82.25 160 ALA A C 1
ATOM 1287 O O . ALA A 1 160 ? -4.600 8.458 -21.369 1.00 82.25 160 ALA A O 1
ATOM 1288 N N . GLY A 1 161 ? -3.147 7.001 -22.275 1.00 77.94 161 GLY A N 1
ATOM 1289 C CA . GLY A 1 161 ? -4.156 6.055 -22.750 1.00 77.94 161 GLY A CA 1
ATOM 1290 C C . GLY A 1 161 ? -4.986 5.466 -21.607 1.00 77.94 161 GLY A C 1
ATOM 1291 O O . GLY A 1 161 ? -6.215 5.473 -21.671 1.00 77.94 161 GLY A O 1
ATOM 1292 N N . ALA A 1 162 ? -4.337 5.039 -20.520 1.00 75.50 162 ALA A N 1
ATOM 1293 C CA . ALA A 1 162 ? -5.017 4.509 -19.340 1.00 75.50 162 ALA A CA 1
ATOM 1294 C C . ALA A 1 162 ? -5.919 5.542 -18.652 1.00 75.50 162 ALA A C 1
ATOM 1296 O O . ALA A 1 162 ? -6.991 5.186 -18.161 1.00 75.50 162 ALA A O 1
ATOM 1297 N N . LEU A 1 163 ? -5.525 6.818 -18.644 1.00 77.81 163 LEU A N 1
ATOM 1298 C CA . LEU A 1 163 ? -6.362 7.901 -18.132 1.00 77.81 163 LEU A CA 1
ATOM 1299 C C . LEU A 1 163 ? -7.590 8.124 -19.014 1.00 77.81 163 LEU A C 1
ATOM 1301 O O . LEU A 1 163 ? -8.695 8.146 -18.482 1.00 77.81 163 LEU A O 1
ATOM 1305 N N . VAL A 1 164 ? -7.426 8.225 -20.337 1.00 81.56 164 VAL A N 1
ATOM 1306 C CA . VAL A 1 164 ? -8.551 8.420 -21.271 1.00 81.56 164 VAL A CA 1
ATOM 1307 C C . VAL A 1 164 ? -9.573 7.290 -21.145 1.00 81.56 164 VAL A C 1
ATOM 1309 O O . VAL A 1 164 ? -10.762 7.564 -21.013 1.00 81.56 164 VAL A O 1
ATOM 1312 N N . VAL A 1 165 ? -9.119 6.034 -21.096 1.00 75.25 165 VAL A N 1
ATOM 1313 C CA . VAL A 1 165 ? -10.001 4.871 -20.894 1.00 75.25 165 VAL A CA 1
ATOM 1314 C C . VAL A 1 165 ? -10.653 4.885 -19.512 1.00 75.25 165 VAL A C 1
ATOM 1316 O O . VAL A 1 165 ? -11.789 4.460 -19.371 1.00 75.25 165 VAL A O 1
ATOM 1319 N N . SER A 1 166 ? -9.973 5.397 -18.482 1.00 72.69 166 SER A N 1
ATOM 1320 C CA . SER A 1 166 ? -10.551 5.483 -17.137 1.00 72.69 166 SER A CA 1
ATOM 1321 C C . SER A 1 166 ? -11.696 6.495 -17.010 1.00 72.69 166 SER A C 1
ATOM 1323 O O . SER A 1 166 ? -12.426 6.424 -16.016 1.00 72.69 166 SER A O 1
ATOM 1325 N N . PHE A 1 167 ? -11.795 7.465 -17.923 1.00 72.56 167 PHE A N 1
ATOM 1326 C CA . PHE A 1 167 ? -12.834 8.501 -17.929 1.00 72.56 167 PHE A CA 1
ATOM 1327 C C . PHE A 1 167 ? -13.967 8.225 -18.930 1.00 72.56 167 PHE A C 1
ATOM 1329 O O . PHE A 1 167 ? -14.992 8.903 -18.845 1.00 72.56 167 PHE A O 1
ATOM 1336 N N . LEU A 1 168 ? -13.779 7.273 -19.853 1.00 70.88 168 LEU A N 1
ATOM 1337 C CA . LEU A 1 168 ? -14.790 6.804 -20.806 1.00 70.88 168 LEU A CA 1
ATOM 1338 C C . LEU A 1 168 ? -15.711 5.758 -20.159 1.00 70.88 168 LEU A C 1
ATOM 1340 O O . LEU A 1 168 ? -16.924 5.797 -20.457 1.00 70.88 168 LEU A O 1
#

Secondary structure (DSSP, 8-state):
-HHHHHHHHHH-GGGTHHHHHHHHHHHHHHHHTTTS-----HHHHHHHHHHHHHHHHHHHHHHHHHHHS---HHHHHHHHHHHHHHHHHHHHHHHHHHHTTTTHHHHHHHT-HHHHHHHHHHHHHHHHHHHHHHHHHHH--S-----HHHHHHHHHHHHHHHHHHHH-

InterPro domains:
  IPR052728 Oxygen and lipid transport regulator [PTHR11161] (11-167)

Sequence (168 aa):
SENAHFHANIVATHIRAPCWLIGFIMGYLLHKFRDVPIRPKPSTVIILWSASISIFLIIILGHETVATNEYNVIRSSLFNTLVRPAWSIALCWVIFASMKGFGGIANKVLMAPIFNIIIKINFNMFLLHVLPQIYFIGQTRMSTYFNNMHNMYLVLADLAGALVVSFL

Foldseek 3Di:
DVVVVVVVVVPDCVLVVVLVVLVVVLVVVCVVCLPPLDDDDLVVLVVLLVVLVVLVVCLVVVVVCCVPDDPDPVSVVVSVSVNSNSNSVSVSSVVSCLSNVSPPVSNCVVPPCVVVVVVQLVVLLVVQLVVVVVVVVVVDPDDDDDDPVVVVVSSVVSSVVSVVVSVD

Organism: NCBI:txid1629725

Solvent-accessible surface area (backbone atoms only — not comparable to full-atom values): 9696 Å² total; per-residue (Å²): 124,65,68,62,54,53,54,52,60,74,67,40,61,76,83,56,43,62,44,53,51,54,50,52,53,50,53,53,49,50,63,72,46,63,86,54,90,78,81,77,58,70,66,58,50,53,50,53,51,52,52,30,53,50,50,53,49,51,50,57,54,46,54,55,51,62,73,72,47,86,86,47,69,67,60,53,51,52,46,68,62,48,50,56,47,54,51,45,52,34,48,52,50,52,54,50,32,42,77,69,56,70,38,62,68,60,27,55,61,68,68,32,71,65,53,60,53,52,50,52,47,52,52,35,35,64,67,55,44,57,58,58,51,52,52,52,55,73,68,52,89,62,92,75,76,94,47,71,69,61,54,52,49,52,54,52,51,42,50,51,50,21,49,55,61,73,76,107

Nearest PDB structures (foldseek):
  2bkp-assembly1_A  TM=3.629E-01  e=4.955E+00  Pyrococcus horikoshii OT3

Mean predicted aligned error: 10.74 Å

Radius of gyration: 20.97 Å; Cα contacts (8 Å, |Δi|>4): 63; chains: 1; bounding box: 50×34×60 Å

pLDDT: mean 77.88, std 9.71, range [47.44, 91.88]